Protein AF-0000000084714851 (afdb_homodimer)

pLDDT: mean 91.41, std 13.0, range [44.12, 98.94]

Structure (mmCIF, N/CA/C/O backbone):
data_AF-0000000084714851-model_v1
#
loop_
_entity.id
_entity.type
_entity.pdbx_description
1 polymer 'DUF7336 domain-containing protein'
#
loop_
_atom_site.group_PDB
_atom_site.id
_atom_site.type_symbol
_atom_site.label_atom_id
_atom_site.label_alt_id
_atom_site.label_comp_id
_atom_site.label_asym_id
_atom_site.label_entity_id
_atom_site.label_seq_id
_atom_site.pdbx_PDB_ins_code
_atom_site.Cartn_x
_atom_site.Cartn_y
_atom_site.Cartn_z
_atom_site.occupancy
_atom_site.B_iso_or_equiv
_atom_site.auth_seq_id
_atom_site.auth_comp_id
_atom_site.auth_asym_id
_atom_site.auth_atom_id
_atom_site.pdbx_PDB_model_num
ATOM 1 N N . MET A 1 1 ? 13.344 4.848 -18.688 1 81.62 1 MET A N 1
ATOM 2 C CA . MET A 1 1 ? 12.133 4.262 -18.109 1 81.62 1 MET A CA 1
ATOM 3 C C . MET A 1 1 ? 11.492 5.207 -17.109 1 81.62 1 MET A C 1
ATOM 5 O O . MET A 1 1 ? 12.195 5.875 -16.344 1 81.62 1 MET A O 1
ATOM 9 N N . THR A 1 2 ? 10.18 5.5 -17.375 1 93.25 2 THR A N 1
ATOM 10 C CA . THR A 1 2 ? 9.5 6.477 -16.531 1 93.25 2 THR A CA 1
ATOM 11 C C . THR A 1 2 ? 9.023 5.832 -15.227 1 93.25 2 THR A C 1
ATOM 13 O O . THR A 1 2 ? 8.492 4.719 -15.242 1 93.25 2 THR A O 1
ATOM 16 N N . HIS A 1 3 ? 9.492 6.441 -14.148 1 98.19 3 HIS A N 1
ATOM 17 C CA . HIS A 1 3 ? 9.109 5.98 -12.82 1 98.19 3 HIS A CA 1
ATOM 18 C C . HIS A 1 3 ? 8.125 6.934 -12.164 1 98.19 3 HIS A C 1
ATOM 20 O O . HIS A 1 3 ? 8.109 8.133 -12.469 1 98.19 3 HIS A O 1
ATOM 26 N N . VAL A 1 4 ? 7.305 6.324 -11.312 1 98.81 4 VAL A N 1
ATOM 27 C CA . VAL A 1 4 ? 6.434 7.094 -10.43 1 98.81 4 VAL A CA 1
ATOM 28 C C . VAL A 1 4 ? 6.633 6.648 -8.984 1 98.81 4 VAL A C 1
ATOM 30 O O . VAL A 1 4 ? 7.352 5.684 -8.719 1 98.81 4 VAL A O 1
ATOM 33 N N . TYR A 1 5 ? 6.105 7.422 -8.109 1 98.88 5 TYR A N 1
ATOM 34 C CA . TYR A 1 5 ? 6.191 7.168 -6.672 1 98.88 5 TYR A CA 1
ATOM 35 C C . TYR A 1 5 ? 4.801 6.992 -6.066 1 98.88 5 TYR A C 1
ATOM 37 O O . TYR A 1 5 ? 3.953 7.879 -6.184 1 98.88 5 TYR A O 1
ATOM 45 N N . VAL A 1 6 ? 4.594 5.832 -5.492 1 98.88 6 VAL A N 1
ATOM 46 C CA . VAL A 1 6 ? 3.32 5.52 -4.852 1 98.88 6 VAL A CA 1
ATOM 47 C C . VAL A 1 6 ? 3.42 5.781 -3.352 1 98.88 6 VAL A C 1
ATOM 49 O O . VAL A 1 6 ? 4.328 5.277 -2.684 1 98.88 6 VAL A O 1
ATOM 52 N N . LEU A 1 7 ? 2.562 6.633 -2.826 1 98.94 7 LEU A N 1
ATOM 53 C CA . LEU A 1 7 ? 2.467 6.922 -1.4 1 98.94 7 LEU A CA 1
ATOM 54 C C . LEU A 1 7 ? 1.316 6.152 -0.763 1 98.94 7 LEU A C 1
ATOM 56 O O . LEU A 1 7 ? 0.177 6.23 -1.228 1 98.94 7 LEU A O 1
ATOM 60 N N . GLN A 1 8 ? 1.613 5.414 0.232 1 98.81 8 GLN A N 1
ATOM 61 C CA . GLN A 1 8 ? 0.635 4.676 1.024 1 98.81 8 GLN A CA 1
ATOM 62 C C . GLN A 1 8 ? 0.775 4.996 2.51 1 98.81 8 GLN A C 1
ATOM 64 O O . GLN A 1 8 ? 1.804 5.523 2.941 1 98.81 8 GLN A O 1
ATOM 69 N N . HIS A 1 9 ? -0.269 4.738 3.338 1 98.06 9 HIS A N 1
ATOM 70 C CA . HIS A 1 9 ? -0.257 4.805 4.797 1 98.06 9 HIS A CA 1
ATOM 71 C C . HIS A 1 9 ? -0.817 3.527 5.41 1 98.06 9 HIS A C 1
ATOM 73 O O . HIS A 1 9 ? -1.905 3.08 5.039 1 98.06 9 HIS A O 1
ATOM 79 N N . VAL A 1 10 ? -0.107 2.881 6.242 1 95.75 10 VAL A N 1
ATOM 80 C CA . VAL A 1 10 ? -0.519 1.664 6.934 1 95.75 10 VAL A CA 1
ATOM 81 C C . VAL A 1 10 ? -0.853 1.984 8.391 1 95.75 10 VAL A C 1
ATOM 83 O O . VAL A 1 10 ? -0.023 2.535 9.117 1 95.75 10 VAL A O 1
ATOM 86 N N . HIS A 1 11 ? -2.113 1.71 8.672 1 92.88 11 HIS A N 1
ATOM 87 C CA . HIS A 1 11 ? -2.596 1.907 10.031 1 92.88 11 HIS A CA 1
ATOM 88 C C . HIS A 1 11 ? -3.074 0.594 10.641 1 92.88 11 HIS A C 1
ATOM 90 O O . HIS A 1 11 ? -3.895 -0.109 10.047 1 92.88 11 HIS A O 1
ATOM 96 N N . ALA A 1 12 ? -2.484 0.181 11.797 1 86.88 12 ALA A N 1
ATOM 97 C CA . ALA A 1 12 ? -2.945 -1.005 12.516 1 86.88 12 ALA A CA 1
ATOM 98 C C . ALA A 1 12 ? -4.176 -0.689 13.359 1 86.88 12 ALA A C 1
ATOM 100 O O . ALA A 1 12 ? -4.117 0.154 14.258 1 86.88 12 ALA A O 1
ATOM 101 N N . ALA A 1 13 ? -5.297 -1.358 13.031 1 79.94 13 ALA A N 1
ATOM 102 C CA . ALA A 1 13 ? -6.516 -1.185 13.812 1 79.94 13 ALA A CA 1
ATOM 103 C C . ALA A 1 13 ? -6.398 -1.872 15.172 1 79.94 13 ALA A C 1
ATOM 105 O O . ALA A 1 13 ? -5.438 -2.602 15.43 1 79.94 13 ALA A O 1
ATOM 106 N N . LEU A 1 14 ? -7.371 -1.574 16.031 1 76.81 14 LEU A N 1
ATOM 107 C CA . LEU A 1 14 ? -7.383 -2.113 17.391 1 76.81 14 LEU A CA 1
ATOM 108 C C . LEU A 1 14 ? -7.48 -3.635 17.359 1 76.81 14 LEU A C 1
ATOM 110 O O . LEU A 1 14 ? -6.922 -4.309 18.234 1 76.81 14 LEU A O 1
ATOM 114 N N . ASN A 1 15 ? -8.078 -4.168 16.391 1 77.56 15 ASN A N 1
ATOM 115 C CA . ASN A 1 15 ? -8.25 -5.613 16.281 1 77.56 15 ASN A CA 1
ATOM 116 C C . ASN A 1 15 ? -7.016 -6.285 15.688 1 77.56 15 ASN A C 1
ATOM 118 O O . ASN A 1 15 ? -7.012 -7.496 15.461 1 77.56 15 ASN A O 1
ATOM 122 N N . GLY A 1 16 ? -6.008 -5.43 15.406 1 78.56 16 GLY A N 1
ATOM 123 C CA . GLY A 1 16 ? -4.773 -5.988 14.875 1 78.56 16 GLY A CA 1
ATOM 124 C C . GLY A 1 16 ? -4.742 -6.047 13.359 1 78.56 16 GLY A C 1
ATOM 125 O O . GLY A 1 16 ? -3.697 -6.328 12.766 1 78.56 16 GLY A O 1
ATOM 126 N N . GLU A 1 17 ? -5.836 -5.797 12.758 1 82.44 17 GLU A N 1
ATOM 127 C CA . GLU A 1 17 ? -5.902 -5.801 11.305 1 82.44 17 GLU A CA 1
ATOM 128 C C . GLU A 1 17 ? -5.344 -4.504 10.719 1 82.44 17 GLU A C 1
ATOM 130 O O . GLU A 1 17 ? -5.613 -3.418 11.234 1 82.44 17 GLU A O 1
ATOM 135 N N . GLU A 1 18 ? -4.504 -4.652 9.82 1 87.75 18 GLU A N 1
ATOM 136 C CA . GLU A 1 18 ? -3.926 -3.48 9.164 1 87.75 18 GLU A CA 1
ATOM 137 C C . GLU A 1 18 ? -4.883 -2.895 8.133 1 87.75 18 GLU A C 1
ATOM 139 O O . GLU A 1 18 ? -5.57 -3.633 7.426 1 87.75 18 GLU A O 1
ATOM 144 N N . ASP A 1 19 ? -5.035 -1.66 8.203 1 91 19 ASP A N 1
ATOM 145 C CA . ASP A 1 19 ? -5.746 -0.863 7.211 1 91 19 ASP A CA 1
ATOM 146 C C . ASP A 1 19 ? -4.773 -0.077 6.332 1 91 19 ASP A C 1
ATOM 148 O O . ASP A 1 19 ? -4.047 0.787 6.828 1 91 19 ASP A O 1
ATOM 152 N N . ILE A 1 20 ? -4.684 -0.324 5.027 1 94.56 20 ILE A N 1
ATOM 153 C CA . ILE A 1 20 ? -3.771 0.333 4.098 1 94.56 20 ILE A CA 1
ATOM 154 C C . ILE A 1 20 ? -4.543 1.337 3.242 1 94.56 20 ILE A C 1
ATOM 156 O O . ILE A 1 20 ? -5.586 1.008 2.676 1 94.56 20 ILE A O 1
ATOM 160 N N . LYS A 1 21 ? -4.105 2.508 3.242 1 96.62 21 LYS A N 1
ATOM 161 C CA . LYS A 1 21 ? -4.66 3.58 2.42 1 96.62 21 LYS A CA 1
ATOM 162 C C . LYS A 1 21 ? -3.699 3.963 1.298 1 96.62 21 LYS A C 1
ATOM 164 O O . LYS A 1 21 ? -2.539 4.297 1.554 1 96.62 21 LYS A O 1
ATOM 169 N N . LEU A 1 22 ? -4.137 3.889 0.048 1 98.31 22 LEU A N 1
ATOM 170 C CA . LEU A 1 22 ? -3.389 4.434 -1.08 1 98.31 22 LEU A CA 1
ATOM 171 C C . LEU A 1 22 ? -3.656 5.926 -1.239 1 98.31 22 LEU A C 1
ATOM 173 O O . LEU A 1 22 ? -4.742 6.324 -1.67 1 98.31 22 LEU A O 1
ATOM 177 N N . ILE A 1 23 ? -2.746 6.703 -0.941 1 98.75 23 ILE A N 1
ATOM 178 C CA . ILE A 1 23 ? -2.898 8.156 -0.878 1 98.75 23 ILE A CA 1
ATOM 179 C C . ILE A 1 23 ? -2.766 8.75 -2.279 1 98.75 23 ILE A C 1
ATOM 181 O O . ILE A 1 23 ? -3.496 9.672 -2.641 1 98.75 23 ILE A O 1
ATOM 185 N N . GLY A 1 24 ? -1.771 8.398 -3.002 1 98.81 24 GLY A N 1
ATOM 186 C CA . GLY A 1 24 ? -1.592 8.961 -4.332 1 98.81 24 GLY A CA 1
ATOM 187 C C . GLY A 1 24 ? -0.396 8.391 -5.066 1 98.81 24 GLY A C 1
ATOM 188 O O . GLY A 1 24 ? 0.353 7.582 -4.512 1 98.81 24 GLY A O 1
ATOM 189 N N . VAL A 1 25 ? -0.304 8.766 -6.41 1 98.94 25 VAL A N 1
ATOM 190 C CA . VAL A 1 25 ? 0.805 8.461 -7.309 1 98.94 25 VAL A CA 1
ATOM 191 C C . VAL A 1 25 ? 1.439 9.758 -7.805 1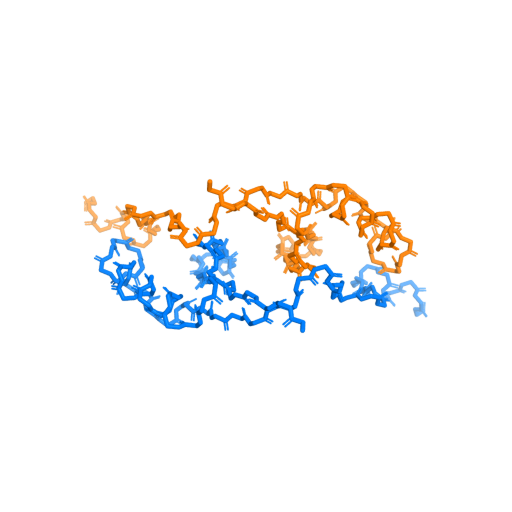 98.94 25 VAL A C 1
ATOM 193 O O . VAL A 1 25 ? 0.741 10.656 -8.273 1 98.94 25 VAL A O 1
ATOM 196 N N . TYR A 1 26 ? 2.756 9.883 -7.68 1 98.88 26 TYR A N 1
ATOM 197 C CA . TYR A 1 26 ? 3.453 11.141 -7.926 1 98.88 26 TYR A CA 1
ATOM 198 C C . TYR A 1 26 ? 4.578 10.953 -8.938 1 98.88 26 TYR A C 1
ATOM 200 O O . TYR A 1 26 ? 5.176 9.875 -9.016 1 98.88 26 TYR A O 1
ATOM 208 N N . VAL A 1 27 ? 4.926 12.008 -9.664 1 98.12 27 VAL A N 1
ATOM 209 C CA . VAL A 1 27 ? 5.941 11.984 -10.711 1 98.12 27 VAL A CA 1
ATOM 210 C C . VAL A 1 27 ? 7.332 11.945 -10.078 1 98.12 27 VAL A C 1
ATOM 212 O O . VAL A 1 27 ? 8.195 11.18 -10.516 1 98.12 27 VAL A O 1
ATOM 215 N N . THR A 1 28 ? 7.582 12.773 -9.039 1 98.44 28 THR A N 1
ATOM 216 C CA . THR A 1 28 ? 8.875 12.82 -8.359 1 98.44 28 THR A CA 1
ATOM 217 C C . THR A 1 28 ? 8.734 12.391 -6.902 1 98.44 28 THR A C 1
ATOM 219 O O . THR A 1 28 ? 7.648 12.477 -6.324 1 98.44 28 THR A O 1
ATOM 222 N N . GLU A 1 29 ? 9.82 11.836 -6.375 1 98.62 29 GLU A N 1
ATOM 223 C CA . GLU A 1 29 ? 9.836 11.516 -4.953 1 98.62 29 GLU A CA 1
ATOM 224 C C . GLU A 1 29 ? 9.555 12.75 -4.102 1 98.62 29 GLU A C 1
ATOM 226 O O . GLU A 1 29 ? 8.898 12.656 -3.061 1 98.62 29 GLU A O 1
ATOM 231 N N . ALA A 1 30 ? 10.109 13.93 -4.465 1 98.75 30 ALA A N 1
ATOM 232 C CA . ALA A 1 30 ? 9.898 15.188 -3.76 1 98.75 30 ALA A CA 1
ATOM 233 C C . ALA A 1 30 ? 8.414 15.523 -3.668 1 98.75 30 ALA A C 1
ATOM 235 O O . ALA A 1 30 ? 7.938 16 -2.633 1 98.75 30 ALA A O 1
A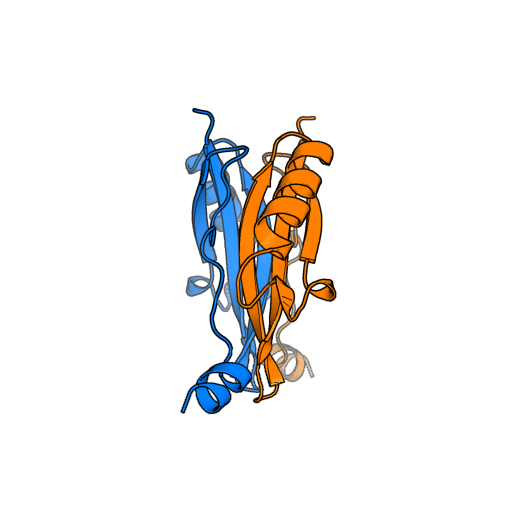TOM 236 N N . ASP A 1 31 ? 7.637 15.242 -4.77 1 98.69 31 ASP A N 1
ATOM 237 C CA . ASP A 1 31 ? 6.195 15.469 -4.754 1 98.69 31 ASP A CA 1
ATOM 238 C C . ASP A 1 31 ? 5.504 14.555 -3.744 1 98.69 31 ASP A C 1
ATOM 240 O O . ASP A 1 31 ? 4.562 14.969 -3.066 1 98.69 31 ASP A O 1
ATOM 244 N N . ALA A 1 32 ? 5.91 13.297 -3.697 1 98.88 32 ALA A N 1
ATOM 245 C CA . ALA A 1 32 ? 5.359 12.352 -2.734 1 98.88 32 ALA A CA 1
ATOM 246 C C . ALA A 1 32 ? 5.66 12.781 -1.302 1 98.88 32 ALA A C 1
ATOM 248 O O . ALA A 1 32 ? 4.793 12.711 -0.43 1 98.88 32 ALA A O 1
ATOM 249 N N . GLN A 1 33 ? 6.93 13.195 -1.063 1 98.88 33 GLN A N 1
ATOM 250 C CA . GLN A 1 33 ? 7.328 13.664 0.261 1 98.88 33 GLN A CA 1
ATOM 251 C C . GLN A 1 33 ? 6.527 14.891 0.673 1 98.88 33 GLN A C 1
ATOM 253 O O . GLN A 1 33 ? 6.176 15.047 1.844 1 98.88 33 GLN A O 1
ATOM 258 N N . ALA A 1 34 ? 6.281 15.789 -0.275 1 98.81 34 ALA A N 1
ATOM 259 C CA . ALA A 1 34 ? 5.438 16.953 -0.001 1 98.81 34 ALA A CA 1
ATOM 260 C C . ALA A 1 34 ? 4.031 16.531 0.418 1 98.81 34 ALA A C 1
ATOM 262 O O . ALA A 1 34 ? 3.43 17.141 1.303 1 98.81 34 ALA A O 1
ATOM 263 N N . ALA A 1 35 ? 3.477 15.484 -0.25 1 98.75 35 ALA A N 1
ATOM 264 C CA . ALA A 1 35 ? 2.172 14.945 0.124 1 98.75 35 ALA A CA 1
ATOM 265 C C . ALA A 1 35 ? 2.189 14.406 1.551 1 98.75 35 ALA A C 1
ATOM 267 O O . ALA A 1 35 ? 1.242 14.617 2.312 1 98.75 35 ALA A O 1
ATOM 268 N N . VAL A 1 36 ? 3.291 13.672 1.926 1 98.75 36 VAL A N 1
ATOM 269 C CA . VAL A 1 36 ? 3.445 13.203 3.299 1 98.75 36 VAL A CA 1
ATOM 270 C C . VAL A 1 36 ? 3.342 14.391 4.262 1 98.75 36 VAL A C 1
ATOM 272 O O . VAL A 1 36 ? 2.623 14.32 5.262 1 98.75 36 VAL A O 1
ATOM 275 N N . SER A 1 37 ? 4.039 15.484 3.982 1 98.56 37 SER A N 1
ATOM 276 C CA . SER A 1 37 ? 4.043 16.672 4.832 1 98.56 37 SER A CA 1
ATOM 277 C C . SER A 1 37 ? 2.645 17.266 4.957 1 98.56 37 SER A C 1
ATOM 279 O O . SER A 1 37 ? 2.232 17.672 6.047 1 98.56 37 SER A O 1
ATOM 281 N N . ARG A 1 38 ? 1.911 17.297 3.865 1 98.38 38 ARG A N 1
ATOM 282 C CA . ARG A 1 38 ? 0.55 17.828 3.871 1 98.38 38 ARG A CA 1
ATOM 283 C C . ARG A 1 38 ? -0.378 16.938 4.688 1 98.38 38 ARG A C 1
ATOM 285 O O . ARG A 1 38 ? -1.118 17.422 5.547 1 98.38 38 ARG A O 1
ATOM 292 N N . LEU A 1 39 ? -0.363 15.609 4.449 1 98.44 39 LEU A N 1
ATOM 293 C CA . LEU A 1 39 ? -1.303 14.695 5.082 1 98.44 39 LEU A CA 1
ATOM 294 C C . LEU A 1 39 ? -0.937 14.461 6.543 1 98.44 39 LEU A C 1
ATOM 296 O O . LEU A 1 39 ? -1.806 14.156 7.363 1 98.44 39 LEU A O 1
ATOM 300 N N . SER A 1 40 ? 0.35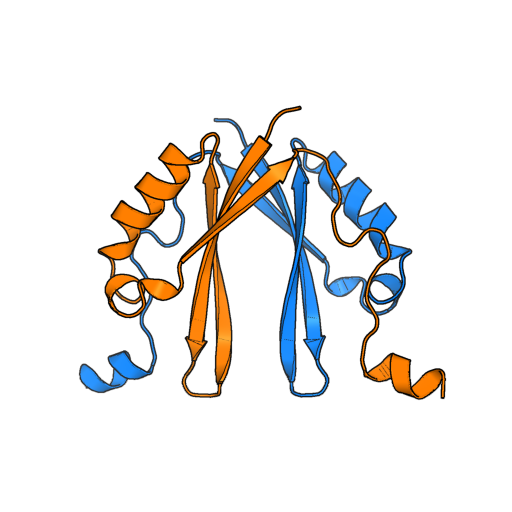8 14.594 6.93 1 97.81 40 SER A N 1
ATOM 301 C CA . SER A 1 40 ? 0.804 14.383 8.305 1 97.81 40 SER A CA 1
ATOM 302 C C . SER A 1 40 ? 0.147 15.375 9.258 1 97.81 40 SER A C 1
ATOM 304 O O . SER A 1 40 ? 0.187 15.195 10.477 1 97.81 40 SER A O 1
ATOM 306 N N . GLN A 1 41 ? -0.534 16.375 8.719 1 97.56 41 GLN A N 1
ATOM 307 C CA . GLN A 1 41 ? -1.224 17.391 9.531 1 97.56 41 GLN A CA 1
ATOM 308 C C . GLN A 1 41 ? -2.684 17 9.75 1 97.56 41 GLN A C 1
ATOM 310 O O . GLN A 1 41 ? -3.365 17.594 10.586 1 97.56 41 GLN A O 1
ATOM 315 N N . GLN A 1 42 ? -3.197 16.109 9.078 1 97.62 42 GLN A N 1
ATOM 316 C CA . GLN A 1 42 ? -4.613 15.766 9.078 1 97.62 42 GLN A CA 1
ATOM 317 C C . GLN A 1 42 ? -4.93 14.75 10.172 1 97.62 42 GLN A C 1
ATOM 319 O O . GLN A 1 42 ? -4.074 13.938 10.539 1 97.62 42 GLN A O 1
ATOM 324 N N . PRO A 1 43 ? -6.195 14.75 10.773 1 96.12 43 PRO A N 1
ATOM 325 C CA . PRO A 1 43 ? -6.602 13.75 11.766 1 96.12 43 PRO A CA 1
ATOM 326 C C . PRO A 1 43 ? -6.352 12.32 11.297 1 96.12 43 PRO A C 1
ATOM 328 O O . PRO A 1 43 ? -6.578 12 10.125 1 96.12 43 PRO A O 1
ATOM 331 N N . GLY A 1 44 ? -5.953 11.422 12.234 1 94.88 44 GLY A N 1
ATOM 332 C CA . GLY A 1 44 ? -5.59 10.062 11.883 1 94.88 44 GLY A CA 1
ATOM 333 C C . GLY A 1 44 ? -4.133 9.914 11.484 1 94.88 44 GLY A C 1
ATOM 334 O O . GLY A 1 44 ? -3.391 9.141 12.094 1 94.88 44 GLY A O 1
ATOM 335 N N . PHE A 1 45 ? -3.734 10.664 10.5 1 97.06 45 PHE A N 1
ATOM 336 C CA . PHE A 1 45 ? -2.373 10.617 9.984 1 97.06 45 PHE A CA 1
ATOM 337 C C . PHE A 1 45 ? -1.392 11.227 10.977 1 97.06 45 PHE A C 1
ATOM 339 O O . PHE A 1 45 ? -0.296 10.695 11.18 1 97.06 45 PHE A O 1
ATOM 346 N N . ARG A 1 46 ? -1.89 12.375 11.57 1 96.44 46 ARG A N 1
ATOM 347 C CA . ARG A 1 46 ? -1.01 13.062 12.508 1 96.44 46 ARG A CA 1
ATOM 348 C C . ARG A 1 46 ? -0.726 12.195 13.734 1 96.44 46 ARG A C 1
ATOM 350 O O . ARG A 1 46 ? 0.331 12.32 14.359 1 96.44 46 ARG A O 1
ATOM 357 N N . GLU A 1 47 ? -1.643 11.234 14.133 1 93.88 47 GLU A N 1
ATOM 358 C CA . GLU A 1 47 ? -1.474 10.344 15.273 1 93.88 47 GLU A CA 1
ATOM 359 C C . GLU A 1 47 ? -0.601 9.141 14.914 1 93.88 47 GLU A C 1
ATOM 361 O O . GLU A 1 47 ? -0.078 8.461 15.789 1 93.88 47 GLU A O 1
ATOM 366 N N . HIS A 1 48 ? -0.454 8.898 13.625 1 94.81 48 HIS A N 1
ATOM 367 C CA . HIS A 1 48 ? 0.3 7.742 13.164 1 94.81 48 HIS A CA 1
ATOM 368 C C . HIS A 1 48 ? 1.258 8.117 12.039 1 94.81 48 HIS A C 1
ATOM 370 O O . HIS A 1 48 ? 1.201 7.547 10.953 1 94.81 48 HIS A O 1
ATOM 376 N N . PRO A 1 49 ? 2.248 9.094 12.242 1 96.06 49 PRO A N 1
ATOM 377 C CA . PRO A 1 49 ? 3.148 9.586 11.195 1 96.06 49 PRO A CA 1
ATOM 378 C C . PRO A 1 49 ? 4.09 8.5 10.672 1 96.06 49 PRO A C 1
ATOM 380 O O . PRO A 1 49 ? 4.609 8.617 9.562 1 96.06 49 PRO A O 1
ATOM 383 N N . GLU A 1 50 ? 4.328 7.445 11.445 1 96 50 GLU A N 1
ATOM 384 C CA . GLU A 1 50 ? 5.25 6.375 11.062 1 96 50 GLU A CA 1
ATOM 385 C C . GLU A 1 50 ? 4.621 5.453 10.023 1 96 50 GLU A C 1
ATOM 387 O O . GLU A 1 50 ? 5.301 4.605 9.445 1 96 50 GLU A O 1
ATOM 392 N N . GLY A 1 51 ? 3.338 5.668 9.719 1 97.25 51 GLY A N 1
ATOM 393 C CA . GLY A 1 51 ? 2.596 4.781 8.836 1 97.25 51 GLY A CA 1
ATOM 394 C C . GLY A 1 51 ? 2.814 5.082 7.367 1 97.25 51 GLY A C 1
ATOM 395 O O . GLY A 1 51 ? 2.418 4.297 6.504 1 97.25 51 GLY A O 1
ATOM 396 N N . PHE A 1 52 ? 3.457 6.16 7.035 1 98.62 52 PHE A N 1
ATOM 397 C CA . PHE A 1 52 ? 3.635 6.57 5.645 1 98.62 52 PHE A CA 1
ATOM 398 C C . PHE A 1 52 ? 4.762 5.781 4.988 1 98.62 52 PHE A C 1
ATOM 400 O O . PHE A 1 52 ? 5.824 5.59 5.586 1 98.62 52 PHE A O 1
ATOM 407 N N . HIS A 1 53 ? 4.52 5.379 3.773 1 98.56 53 HIS A N 1
ATOM 408 C CA . HIS A 1 53 ? 5.504 4.668 2.965 1 98.56 53 HIS A CA 1
ATOM 409 C C . HIS A 1 53 ? 5.461 5.133 1.513 1 98.56 53 HIS A C 1
ATOM 411 O O . HIS A 1 53 ? 4.387 5.215 0.915 1 98.56 53 HIS A O 1
ATOM 417 N N . ILE A 1 54 ? 6.672 5.426 0.935 1 98.88 54 ILE A N 1
ATOM 418 C CA . ILE A 1 54 ? 6.824 5.766 -0.475 1 98.88 54 ILE A CA 1
ATOM 419 C C . ILE A 1 54 ? 7.59 4.66 -1.195 1 98.88 54 ILE A C 1
ATOM 421 O O . ILE A 1 54 ? 8.664 4.254 -0.755 1 98.88 54 ILE A O 1
ATOM 425 N N . SER A 1 55 ? 7 4.23 -2.236 1 98.69 55 SER A N 1
ATOM 426 C CA . SER A 1 55 ? 7.641 3.203 -3.053 1 98.69 55 SER A CA 1
ATOM 427 C C . SER A 1 55 ? 7.766 3.648 -4.504 1 98.69 55 SER A C 1
ATOM 429 O O . SER A 1 55 ? 6.844 4.254 -5.055 1 98.69 55 SER A O 1
ATOM 431 N N . ARG A 1 56 ? 8.883 3.322 -5.105 1 98.69 56 ARG A N 1
ATOM 432 C CA . ARG A 1 56 ? 9.148 3.631 -6.508 1 98.69 56 ARG A CA 1
ATOM 433 C C . ARG A 1 56 ? 8.703 2.49 -7.414 1 98.69 56 ARG A C 1
ATOM 435 O O . ARG A 1 56 ? 9.023 1.327 -7.168 1 98.69 56 ARG A O 1
ATOM 442 N N . TYR A 1 57 ? 7.965 2.828 -8.453 1 98.69 57 TYR A N 1
ATOM 443 C CA . TYR A 1 57 ? 7.496 1.863 -9.445 1 98.69 57 TYR A CA 1
ATOM 444 C C . TYR A 1 57 ? 7.844 2.318 -10.859 1 98.69 57 TYR A C 1
ATOM 446 O O . TYR A 1 57 ? 7.625 3.479 -11.211 1 98.69 57 TYR A O 1
ATOM 454 N N . GLU A 1 58 ? 8.391 1.453 -11.656 1 98.62 58 GLU A N 1
ATOM 455 C CA . GLU A 1 58 ? 8.484 1.671 -13.102 1 98.62 58 GLU A CA 1
ATOM 456 C C . GLU A 1 58 ? 7.125 1.498 -13.773 1 98.62 58 GLU A C 1
ATOM 458 O O . GLU A 1 58 ? 6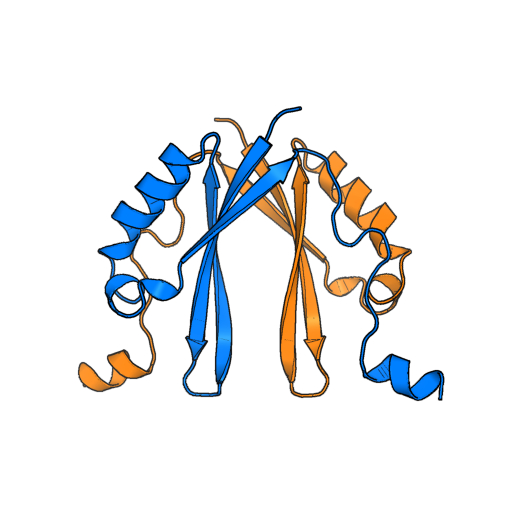.414 0.528 -13.5 1 98.62 58 GLU A O 1
ATOM 463 N N . LEU A 1 59 ? 6.77 2.461 -14.648 1 98.44 59 LEU A N 1
ATOM 464 C CA . LEU A 1 59 ? 5.496 2.377 -15.359 1 98.44 59 LEU A CA 1
ATOM 465 C C . LEU A 1 59 ? 5.457 1.147 -16.266 1 98.44 59 LEU A C 1
ATOM 467 O O . LEU A 1 59 ? 6.449 0.825 -16.922 1 98.44 59 LEU A O 1
ATOM 471 N N . ASN A 1 60 ? 4.324 0.471 -16.312 1 98.44 60 ASN A N 1
ATOM 472 C CA . ASN A 1 60 ? 4.023 -0.669 -17.172 1 98.44 60 ASN A CA 1
ATOM 473 C C . ASN A 1 60 ? 4.887 -1.878 -16.812 1 98.44 60 ASN A C 1
ATOM 475 O O . ASN A 1 60 ? 5.168 -2.713 -17.688 1 98.44 60 ASN A O 1
ATOM 479 N N . LYS A 1 61 ? 5.426 -1.938 -15.562 1 98.56 61 LYS A N 1
ATOM 480 C CA . LYS A 1 61 ? 6.16 -3.104 -15.078 1 98.56 61 LYS A CA 1
ATOM 481 C C . LYS A 1 61 ? 5.332 -3.902 -14.078 1 98.56 61 LYS A C 1
ATOM 483 O O . LYS A 1 61 ? 4.789 -3.34 -13.125 1 98.56 61 LYS A O 1
ATOM 488 N N . ASP A 1 62 ? 5.23 -5.172 -14.32 1 98.44 62 ASP A N 1
ATOM 489 C CA . ASP A 1 62 ? 4.547 -6.074 -13.398 1 98.44 62 ASP A CA 1
ATOM 490 C C . ASP A 1 62 ? 5.434 -6.41 -12.195 1 98.44 62 ASP A C 1
ATOM 492 O O . ASP A 1 62 ? 6.625 -6.672 -12.359 1 98.44 62 ASP A O 1
ATOM 496 N N . HIS A 1 63 ? 4.93 -6.41 -11.07 1 98.38 63 HIS A N 1
ATOM 497 C CA . HIS A 1 63 ? 5.508 -7.035 -9.883 1 98.38 63 HIS A CA 1
ATOM 498 C C . HIS A 1 63 ? 4.723 -8.281 -9.477 1 98.38 63 HIS A C 1
ATOM 500 O O . HIS A 1 63 ? 3.621 -8.516 -9.984 1 98.38 63 HIS A O 1
ATOM 506 N N . TRP A 1 64 ? 5.375 -9.32 -8.695 1 97.31 64 TRP A N 1
ATOM 507 C CA . TRP A 1 64 ? 4.773 -10.586 -8.289 1 97.31 64 TRP A CA 1
ATOM 508 C C . TRP A 1 64 ? 4.602 -11.516 -9.492 1 97.31 64 TRP A C 1
ATOM 510 O O . TRP A 1 64 ? 3.602 -12.227 -9.594 1 97.31 64 TRP A O 1
ATOM 520 N N . THR A 1 65 ? 5.484 -11.414 -10.453 1 97.81 65 THR A N 1
ATOM 521 C CA . THR A 1 65 ? 5.328 -12.078 -11.742 1 97.81 65 THR A CA 1
ATOM 522 C C . THR A 1 65 ? 5.344 -13.594 -11.57 1 97.81 65 THR A C 1
ATOM 524 O O . THR A 1 65 ? 4.828 -14.328 -12.414 1 97.81 65 THR A O 1
ATOM 527 N N . GLU A 1 66 ? 5.848 -14.109 -10.43 1 96.38 66 GLU A N 1
ATOM 528 C CA . GLU A 1 66 ? 5.887 -15.555 -10.211 1 96.38 66 GLU A CA 1
ATOM 529 C C . GLU A 1 66 ? 4.699 -16.016 -9.367 1 96.38 66 GLU A C 1
ATOM 531 O O . GLU A 1 66 ? 4.586 -17.203 -9.047 1 96.38 66 GLU A O 1
ATOM 536 N N . GLY A 1 67 ? 3.83 -15.055 -8.945 1 96.75 67 GLY A N 1
ATOM 537 C CA . GLY A 1 67 ? 2.676 -15.398 -8.133 1 96.75 67 GLY A CA 1
ATOM 538 C C . GLY A 1 67 ? 2.986 -15.453 -6.652 1 96.75 67 GLY A C 1
ATOM 539 O O . GLY A 1 67 ? 3.877 -14.75 -6.172 1 96.75 67 GLY A O 1
ATOM 540 N N . PHE A 1 68 ? 2.141 -16.031 -5.848 1 94.81 68 PHE A N 1
ATOM 541 C CA . PHE A 1 68 ? 2.295 -16.219 -4.41 1 94.81 68 PHE A CA 1
ATOM 542 C C . PHE A 1 68 ? 1.658 -17.531 -3.963 1 94.81 68 PHE A C 1
ATOM 544 O O . PHE A 1 68 ? 0.837 -18.109 -4.68 1 94.81 68 PHE A O 1
ATOM 551 N N . ILE A 1 69 ? 2.105 -18.109 -2.814 1 89.25 69 ILE A N 1
ATOM 552 C CA . ILE A 1 69 ? 1.583 -19.344 -2.242 1 89.25 69 ILE A CA 1
ATOM 553 C C . ILE A 1 69 ? 0.763 -19.031 -0.994 1 89.25 69 ILE A C 1
ATOM 555 O O . ILE A 1 69 ? 1.232 -18.328 -0.097 1 89.25 69 ILE A O 1
ATOM 559 N N . GLY A 1 70 ? -0.52 -19.438 -1.062 1 76.75 70 GLY A N 1
ATOM 560 C CA . GLY A 1 70 ? -1.367 -19.297 0.11 1 76.75 70 GLY A CA 1
ATOM 561 C C . GLY A 1 70 ? -1.272 -20.469 1.062 1 76.75 70 GLY A C 1
ATOM 562 O O . GLY A 1 70 ? -0.876 -21.578 0.664 1 76.75 70 GLY A O 1
ATOM 563 N N . TRP A 1 71 ? -1.383 -20.234 2.322 1 68.56 71 TRP A N 1
ATOM 564 C CA . TRP A 1 71 ? -1.328 -21.297 3.332 1 68.56 71 TRP A CA 1
ATOM 565 C C . TRP A 1 71 ? -2.244 -22.453 2.961 1 68.56 71 TRP A C 1
ATOM 567 O O . TRP A 1 71 ? -1.911 -23.609 3.197 1 68.56 71 TRP A O 1
ATOM 577 N N . ASP A 1 72 ? -3.303 -22.125 2.457 1 61.19 72 ASP A N 1
ATOM 578 C CA . ASP A 1 72 ? -4.234 -23.203 2.129 1 61.19 72 ASP A CA 1
ATOM 579 C C . ASP A 1 72 ? -3.631 -24.156 1.103 1 61.19 72 ASP A C 1
ATOM 581 O O . ASP A 1 72 ? -3.936 -25.359 1.104 1 61.19 72 ASP A O 1
ATOM 585 N N . GLU A 1 73 ? -2.812 -23.625 0.349 1 60.78 73 GLU A N 1
ATOM 586 C CA . GLU A 1 73 ? -2.225 -24.453 -0.699 1 60.78 73 GLU A CA 1
ATOM 587 C C . GLU A 1 73 ? -0.955 -25.141 -0.208 1 60.78 73 GLU A C 1
ATOM 589 O O . GLU A 1 73 ? -0.596 -26.219 -0.7 1 60.78 73 GLU A O 1
ATOM 594 N N . ALA A 1 74 ? -0.22 -24.484 0.617 1 61.47 74 ALA A N 1
ATOM 595 C CA . ALA A 1 74 ? 0.976 -25.094 1.191 1 61.47 74 ALA A CA 1
ATOM 596 C C . ALA A 1 74 ? 0.657 -26.453 1.796 1 61.47 74 ALA A C 1
ATOM 598 O O . ALA A 1 74 ? 1.497 -27.359 1.78 1 61.47 74 ALA A O 1
ATOM 599 N N . LEU A 1 75 ? -0.461 -26.531 2.432 1 59.5 75 LEU A N 1
ATOM 600 C CA . LEU A 1 75 ? -0.793 -27.797 3.068 1 59.5 75 LEU A CA 1
ATOM 601 C C . LEU A 1 75 ? -1.073 -28.875 2.023 1 59.5 75 LEU A C 1
ATOM 603 O O . LEU A 1 75 ? -0.982 -30.062 2.316 1 59.5 75 LEU A O 1
ATOM 607 N N . ASP A 1 76 ? -1.538 -28.406 0.947 1 55.56 76 ASP A N 1
ATOM 608 C CA . ASP A 1 76 ? -1.851 -29.469 0 1 55.56 76 ASP A CA 1
ATOM 609 C C . ASP A 1 76 ? -0.577 -30.141 -0.519 1 55.56 76 ASP A C 1
ATOM 611 O O . ASP A 1 76 ? -0.605 -31.281 -0.96 1 55.56 76 ASP A O 1
ATOM 615 N N . GLU A 1 77 ? 0.448 -29.359 -0.698 1 50.28 77 GLU A N 1
ATOM 616 C CA . GLU A 1 77 ? 1.661 -30 -1.191 1 50.28 77 GLU A CA 1
ATOM 617 C C . GLU A 1 77 ? 2.303 -30.875 -0.113 1 50.28 77 GLU A C 1
ATOM 619 O O . GLU A 1 77 ? 3.344 -31.484 -0.344 1 50.28 77 GLU A O 1
ATOM 624 N N . SER A 1 78 ? 1.937 -30.719 1.149 1 45.69 78 SER A N 1
ATOM 625 C CA . SER A 1 78 ? 2.488 -31.719 2.057 1 45.69 78 SER A CA 1
ATOM 626 C C . SER A 1 78 ? 1.729 -33.031 1.951 1 45.69 78 SER A C 1
ATOM 628 O O . SER A 1 78 ? 0.532 -33.062 1.656 1 45.69 78 SER A O 1
ATOM 630 N N . MET B 1 1 ? -4.801 16.422 -17.688 1 81.44 1 MET B N 1
ATOM 631 C CA . MET B 1 1 ? -4.258 15.797 -16.484 1 81.44 1 MET B CA 1
ATOM 632 C C . MET B 1 1 ? -3.898 14.344 -16.75 1 81.44 1 MET B C 1
ATOM 634 O O . MET B 1 1 ? -4.598 13.648 -17.484 1 81.44 1 MET B O 1
ATOM 638 N N . THR B 1 2 ? -2.615 13.992 -16.453 1 93.31 2 THR B N 1
ATOM 639 C CA . THR B 1 2 ? -2.129 12.648 -16.734 1 93.31 2 THR B CA 1
ATOM 640 C C . THR B 1 2 ? -2.564 11.664 -15.656 1 93.31 2 THR B C 1
ATOM 642 O O . THR B 1 2 ? -2.49 11.969 -14.469 1 93.31 2 THR B O 1
ATOM 645 N N . HIS B 1 3 ? -3.229 10.656 -16.125 1 98.19 3 HIS B N 1
ATOM 646 C CA . HIS B 1 3 ? -3.701 9.602 -15.242 1 98.19 3 HIS B CA 1
ATOM 647 C C . HIS B 1 3 ? -2.891 8.32 -15.43 1 98.19 3 HIS B C 1
ATOM 649 O O . HIS B 1 3 ? -2.352 8.078 -16.516 1 98.19 3 HIS B O 1
ATOM 655 N N . VAL B 1 4 ? -2.854 7.594 -14.344 1 98.81 4 VAL B N 1
ATOM 656 C CA . VAL B 1 4 ? -2.303 6.242 -14.367 1 98.81 4 VAL B CA 1
ATOM 657 C C . VAL B 1 4 ? -3.295 5.266 -13.742 1 98.81 4 VAL B C 1
ATOM 659 O O . VAL B 1 4 ? -4.324 5.68 -13.203 1 98.81 4 VAL B O 1
ATOM 662 N N . TYR B 1 5 ? -3.002 4.008 -13.953 1 98.88 5 TYR B N 1
ATOM 663 C CA . TYR B 1 5 ? -3.83 2.924 -13.438 1 98.88 5 TYR B CA 1
ATOM 664 C C . TYR B 1 5 ? -3.039 2.035 -12.484 1 98.88 5 TYR B C 1
ATOM 666 O O . TYR B 1 5 ? -2.002 1.483 -12.859 1 98.88 5 TYR B O 1
ATOM 674 N N . VAL B 1 6 ? -3.531 1.979 -11.242 1 98.88 6 VAL B N 1
ATOM 675 C CA . VAL B 1 6 ? -2.896 1.152 -10.219 1 98.88 6 VAL B CA 1
ATOM 676 C C . VAL B 1 6 ? -3.604 -0.2 -10.141 1 98.88 6 VAL B C 1
ATOM 678 O O . VAL B 1 6 ? -4.824 -0.261 -9.984 1 98.88 6 VAL B O 1
ATOM 681 N N . LEU B 1 7 ? -2.854 -1.271 -10.359 1 98.94 7 LEU B N 1
ATOM 682 C CA . LEU B 1 7 ? -3.355 -2.635 -10.227 1 98.94 7 LEU B CA 1
ATOM 683 C C . LEU B 1 7 ? -2.967 -3.223 -8.875 1 98.94 7 LEU B C 1
ATOM 685 O O . LEU B 1 7 ? -1.788 -3.229 -8.508 1 98.94 7 LEU B O 1
ATOM 689 N N . GLN B 1 8 ? -3.932 -3.682 -8.148 1 98.81 8 GLN B N 1
ATOM 690 C CA . GLN B 1 8 ? -3.746 -4.363 -6.867 1 98.81 8 GLN B CA 1
ATOM 691 C C . GLN B 1 8 ? -4.453 -5.715 -6.859 1 98.81 8 GLN B C 1
ATOM 693 O O . GLN B 1 8 ? -5.32 -5.973 -7.695 1 98.81 8 GLN B O 1
ATOM 698 N N . HIS B 1 9 ? -4.078 -6.621 -5.93 1 98.12 9 HIS B N 1
ATOM 699 C CA . HIS B 1 9 ? -4.754 -7.887 -5.648 1 98.12 9 HIS B CA 1
ATOM 700 C C . HIS B 1 9 ? -5 -8.055 -4.152 1 98.12 9 HIS B C 1
ATOM 702 O O . HIS B 1 9 ? -4.078 -7.914 -3.348 1 98.12 9 HIS B O 1
ATOM 708 N N . VAL B 1 10 ? -6.191 -8.281 -3.779 1 95.81 10 VAL B N 1
ATOM 709 C CA . VAL B 1 10 ? -6.578 -8.484 -2.387 1 95.81 10 VAL B CA 1
ATOM 710 C C . VAL B 1 10 ? -6.887 -9.961 -2.152 1 95.81 10 VAL B C 1
ATOM 712 O O . VAL B 1 10 ? -7.738 -10.539 -2.836 1 95.81 10 VAL B O 1
ATOM 715 N N . HIS B 1 11 ? -6.055 -10.5 -1.238 1 92.94 11 HIS B N 1
ATOM 716 C CA . HIS B 1 11 ? -6.238 -11.898 -0.858 1 92.94 11 HIS B CA 1
ATOM 717 C C . HIS B 1 11 ? -6.57 -12.031 0.625 1 92.94 11 HIS B C 1
ATOM 719 O O . HIS B 1 11 ? -5.852 -11.492 1.474 1 92.94 11 HIS B O 1
ATOM 725 N N . ALA B 1 12 ? -7.754 -12.656 0.974 1 87 12 ALA B N 1
ATOM 726 C CA . ALA B 1 12 ? -8.109 -12.922 2.365 1 87 12 ALA B CA 1
ATOM 727 C C . ALA B 1 12 ? -7.434 -14.195 2.867 1 87 12 ALA B C 1
ATOM 729 O O . ALA B 1 12 ? -7.652 -15.281 2.32 1 87 12 ALA B O 1
ATOM 730 N N . ALA B 1 13 ? -6.562 -14.039 3.871 1 79.94 13 ALA B N 1
ATOM 731 C CA . ALA B 1 13 ? -5.914 -15.203 4.477 1 79.94 13 ALA B CA 1
ATOM 732 C C . ALA B 1 13 ? -6.906 -16.016 5.309 1 79.94 13 ALA B C 1
ATOM 734 O O . ALA B 1 13 ? -8.047 -15.578 5.52 1 79.94 13 ALA B O 1
ATOM 735 N N . LEU B 1 14 ? -6.457 -17.172 5.73 1 77.25 14 LEU B N 1
ATOM 736 C CA . LEU B 1 14 ? -7.289 -18.094 6.496 1 77.25 14 LEU B CA 1
ATOM 737 C C . LEU B 1 14 ? -7.688 -17.469 7.832 1 77.25 14 LEU B C 1
ATOM 739 O O . LEU B 1 14 ? -8.781 -17.734 8.336 1 77.25 14 LEU B O 1
ATOM 743 N N . ASN B 1 15 ? -6.887 -16.656 8.328 1 78 15 ASN B N 1
ATOM 744 C CA . ASN B 1 15 ? -7.164 -16.031 9.617 1 78 15 ASN B CA 1
ATOM 745 C C . ASN B 1 15 ? -8.078 -14.828 9.469 1 78 15 ASN B C 1
ATOM 747 O O . ASN B 1 15 ? -8.359 -14.133 10.453 1 78 15 ASN B O 1
ATOM 751 N N . GLY B 1 16 ? -8.492 -14.562 8.242 1 78.75 16 GLY B N 1
ATOM 752 C CA . GLY B 1 16 ? -9.406 -13.453 8.016 1 78.75 16 GLY B CA 1
ATOM 753 C C . GLY B 1 16 ? -8.695 -12.148 7.699 1 78.75 16 GLY B C 1
ATOM 754 O O . GLY B 1 16 ? -9.336 -11.172 7.305 1 78.75 16 GLY B O 1
ATOM 755 N N . GLU B 1 17 ? -7.43 -12.164 7.855 1 82.5 17 GLU B N 1
ATOM 756 C CA . GLU B 1 17 ? -6.66 -10.969 7.555 1 82.5 17 GLU B CA 1
ATOM 757 C C . GLU B 1 17 ? -6.422 -10.828 6.055 1 82.5 17 GLU B C 1
ATOM 759 O O . GLU B 1 17 ? -6.117 -11.805 5.371 1 82.5 17 GLU B O 1
ATOM 764 N N . GLU B 1 18 ? -6.695 -9.664 5.598 1 87.75 18 GLU B N 1
ATOM 765 C CA . GLU B 1 18 ? -6.492 -9.414 4.176 1 87.75 18 GLU B CA 1
ATOM 766 C C . GLU B 1 18 ? -5.035 -9.062 3.879 1 87.75 18 GLU B C 1
ATOM 768 O O . GLU B 1 18 ? -4.383 -8.367 4.664 1 87.75 18 GLU B O 1
ATOM 773 N N . ASP B 1 19 ? -4.539 -9.703 2.895 1 90.88 19 ASP B N 1
ATOM 774 C CA . ASP B 1 19 ? -3.234 -9.391 2.316 1 90.88 19 ASP B CA 1
ATOM 775 C C . ASP B 1 19 ? -3.383 -8.656 0.987 1 90.88 19 ASP B C 1
ATOM 777 O O . ASP B 1 19 ? -3.979 -9.18 0.044 1 90.88 19 ASP B O 1
ATOM 781 N N . ILE B 1 20 ? -2.895 -7.398 0.85 1 94.5 20 ILE B N 1
ATOM 782 C CA . ILE B 1 20 ? -2.994 -6.59 -0.359 1 94.5 20 ILE B CA 1
ATOM 783 C C . ILE B 1 20 ? -1.634 -6.527 -1.052 1 94.5 20 ILE B C 1
ATOM 785 O O . ILE B 1 20 ? -0.617 -6.246 -0.414 1 94.5 20 ILE B O 1
ATOM 789 N N . LYS B 1 21 ? -1.619 -6.879 -2.27 1 96.62 21 LYS B N 1
ATOM 790 C CA . LYS B 1 21 ? -0.433 -6.797 -3.115 1 96.62 21 LYS B CA 1
ATOM 791 C C . LYS B 1 21 ? -0.574 -5.688 -4.156 1 96.62 21 LYS B C 1
ATOM 793 O O . LYS B 1 21 ? -1.542 -5.664 -4.918 1 96.62 21 LYS B O 1
ATOM 798 N N . LEU B 1 22 ? 0.361 -4.727 -4.172 1 98.31 22 LEU B N 1
ATOM 799 C CA . LEU B 1 22 ? 0.456 -3.756 -5.254 1 98.31 22 LEU B CA 1
ATOM 800 C C . LEU B 1 22 ? 1.243 -4.328 -6.43 1 98.31 22 LEU B C 1
ATOM 802 O O . LEU B 1 22 ? 2.465 -4.473 -6.352 1 98.31 22 LEU B O 1
ATOM 806 N N . ILE B 1 23 ? 0.602 -4.629 -7.457 1 98.75 23 ILE B N 1
ATOM 807 C CA . ILE B 1 23 ? 1.174 -5.332 -8.602 1 98.75 23 ILE B CA 1
ATOM 808 C C . ILE B 1 23 ? 1.921 -4.34 -9.492 1 98.75 23 ILE B C 1
ATOM 810 O O . ILE B 1 23 ? 2.992 -4.656 -10.016 1 98.75 23 ILE B O 1
ATOM 814 N N . GLY B 1 24 ? 1.342 -3.234 -9.836 1 98.81 24 GLY B N 1
ATOM 815 C CA . GLY B 1 24 ? 2.008 -2.283 -10.711 1 98.81 24 GLY B CA 1
ATOM 816 C C . GLY B 1 24 ? 1.186 -1.034 -10.969 1 98.81 24 GLY B C 1
ATOM 817 O O . GLY B 1 24 ? 0.05 -0.924 -10.5 1 98.81 24 GLY B O 1
ATOM 818 N N . VAL B 1 25 ? 1.864 -0.077 -11.641 1 98.94 25 VAL B N 1
ATOM 819 C CA . VAL B 1 25 ? 1.278 1.169 -12.125 1 98.94 25 VAL B CA 1
ATOM 820 C C . VAL B 1 25 ? 1.418 1.251 -13.648 1 98.94 25 VAL B C 1
ATOM 822 O O . VAL B 1 25 ? 2.508 1.048 -14.188 1 98.94 25 VAL B O 1
ATOM 825 N N . TYR B 1 26 ? 0.348 1.565 -14.344 1 98.88 26 TYR B N 1
ATOM 826 C CA . TYR B 1 26 ? 0.296 1.476 -15.797 1 98.88 26 TYR B CA 1
ATOM 827 C C . TYR B 1 26 ? -0.21 2.777 -16.406 1 98.88 26 TYR B C 1
ATOM 829 O O . TYR B 1 26 ? -1.019 3.482 -15.797 1 98.88 26 TYR B O 1
ATOM 837 N N . VAL B 1 27 ? 0.18 2.998 -17.672 1 98.19 27 VAL B N 1
ATOM 838 C CA . VAL B 1 27 ? -0.173 4.23 -18.359 1 98.19 27 VAL B CA 1
ATOM 839 C C . VAL B 1 27 ? -1.623 4.156 -18.844 1 98.19 27 VAL B C 1
ATOM 841 O O . VAL B 1 27 ? -2.377 5.121 -18.703 1 98.19 27 VAL B O 1
ATOM 844 N N . THR B 1 28 ? -2.014 3.053 -19.391 1 98.38 28 THR B N 1
ATOM 845 C CA . THR B 1 28 ? -3.377 2.881 -19.875 1 98.38 28 THR B CA 1
ATOM 846 C C . THR B 1 28 ? -4.094 1.777 -19.109 1 98.38 28 THR B C 1
ATOM 848 O O . THR B 1 28 ? -3.449 0.901 -18.531 1 98.38 28 THR B O 1
ATOM 851 N N . GLU B 1 29 ? -5.441 1.907 -19.047 1 98.62 29 GLU B N 1
ATOM 852 C CA . GLU B 1 29 ? -6.234 0.839 -18.438 1 98.62 29 GLU B CA 1
ATOM 853 C C . GLU B 1 29 ? -6.004 -0.49 -19.156 1 98.62 29 GLU B C 1
ATOM 855 O O . GLU B 1 29 ? -5.996 -1.548 -18.516 1 98.62 29 GLU B O 1
ATOM 860 N N . ALA B 1 30 ? -5.867 -0.497 -20.5 1 98.75 30 ALA B N 1
ATOM 861 C CA . ALA B 1 30 ? -5.613 -1.69 -21.312 1 98.75 30 ALA B CA 1
ATOM 862 C C . ALA B 1 30 ? -4.332 -2.389 -20.859 1 98.75 30 ALA B C 1
ATOM 864 O O . ALA B 1 30 ? -4.277 -3.619 -20.797 1 98.75 30 ALA B O 1
ATOM 865 N N . ASP B 1 31 ? -3.299 -1.592 -20.516 1 98.69 31 ASP B N 1
ATOM 866 C CA . ASP B 1 31 ? -2.049 -2.158 -20.016 1 98.69 31 ASP B CA 1
ATOM 867 C C . ASP B 1 31 ? -2.26 -2.859 -18.688 1 98.69 31 ASP B C 1
ATOM 869 O O . ASP B 1 31 ? -1.672 -3.912 -18.422 1 98.69 31 ASP B O 1
ATOM 873 N N . ALA B 1 32 ? -3.025 -2.234 -17.797 1 98.88 32 ALA B N 1
ATOM 874 C CA . ALA B 1 32 ? -3.34 -2.832 -16.5 1 98.88 32 ALA B CA 1
ATOM 875 C C . ALA B 1 32 ? -4.125 -4.129 -16.672 1 98.88 32 ALA B C 1
ATOM 877 O O . ALA B 1 32 ? -3.846 -5.125 -16 1 98.88 32 ALA B O 1
ATOM 878 N N . GLN B 1 33 ? -5.125 -4.117 -17.578 1 98.81 33 GLN B N 1
ATOM 879 C CA . GLN B 1 33 ? -5.922 -5.309 -17.859 1 98.81 33 GLN B CA 1
ATOM 880 C C . GLN B 1 33 ? -5.059 -6.43 -18.422 1 98.81 33 GLN B C 1
ATOM 882 O O . GLN B 1 33 ? -5.273 -7.605 -18.109 1 98.81 33 GLN B O 1
ATOM 887 N N . ALA B 1 34 ? -4.117 -6.051 -19.281 1 98.81 34 ALA B N 1
ATOM 888 C CA . ALA B 1 34 ? -3.176 -7.043 -19.797 1 98.81 34 ALA B CA 1
ATOM 889 C C . ALA B 1 34 ? -2.365 -7.672 -18.672 1 98.81 34 ALA B C 1
ATOM 891 O O . ALA B 1 34 ? -2.09 -8.875 -18.688 1 98.81 34 ALA B O 1
ATOM 892 N N . ALA B 1 35 ? -1.94 -6.875 -17.688 1 98.75 35 ALA B N 1
ATOM 893 C CA . ALA B 1 35 ? -1.228 -7.391 -16.531 1 98.75 35 ALA B CA 1
ATOM 894 C C . ALA B 1 35 ? -2.094 -8.375 -15.742 1 98.75 35 ALA B C 1
ATOM 896 O O . ALA B 1 35 ? -1.61 -9.414 -15.297 1 98.75 35 ALA B O 1
ATOM 897 N N . VAL B 1 36 ? -3.422 -8.023 -15.539 1 98.75 36 VAL B N 1
ATOM 898 C CA . VAL B 1 36 ? -4.352 -8.945 -14.891 1 98.75 36 VAL B CA 1
ATOM 899 C C . VAL B 1 36 ? -4.34 -10.281 -15.625 1 98.75 36 VAL B C 1
ATOM 901 O O . VAL B 1 36 ? -4.246 -11.344 -14.992 1 98.75 36 VAL B O 1
ATOM 904 N N . SER B 1 37 ? -4.402 -10.25 -16.984 1 98.56 37 SER B N 1
ATOM 905 C CA . SER B 1 37 ? -4.422 -11.461 -17.797 1 98.56 37 SER B CA 1
ATOM 906 C C . SER B 1 37 ? -3.146 -12.273 -17.609 1 98.56 37 SER B C 1
ATOM 908 O O . SER B 1 37 ? -3.195 -13.5 -17.484 1 98.56 37 SER B O 1
ATOM 910 N N . ARG B 1 38 ? -2.021 -11.617 -17.531 1 98.44 38 ARG B N 1
ATOM 911 C CA . ARG B 1 38 ? -0.738 -12.281 -17.328 1 98.44 38 ARG B CA 1
ATOM 912 C C . ARG B 1 38 ? -0.657 -12.906 -15.938 1 98.44 38 ARG B C 1
ATOM 914 O O . ARG B 1 38 ? -0.3 -14.078 -15.789 1 98.44 38 ARG B O 1
ATOM 921 N N . LEU B 1 39 ? -0.997 -12.156 -14.875 1 98.44 39 LEU B N 1
ATOM 922 C CA . LEU B 1 39 ? -0.825 -12.617 -13.5 1 98.44 39 LEU B CA 1
ATOM 923 C C . LEU B 1 39 ? -1.891 -13.641 -13.125 1 98.44 39 LEU B C 1
ATOM 925 O O . LEU B 1 39 ? -1.666 -14.492 -12.258 1 98.44 39 LEU B O 1
ATOM 929 N N . SER B 1 40 ? -3.086 -13.609 -13.766 1 97.81 40 SER B N 1
ATOM 930 C CA . SER B 1 40 ? -4.168 -14.539 -13.477 1 97.81 40 SER B CA 1
ATOM 93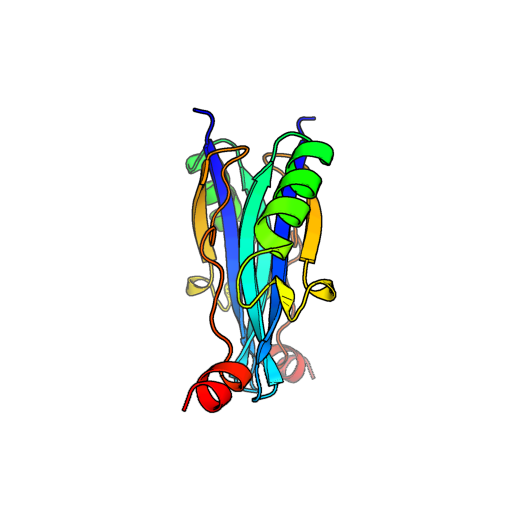1 C C . SER B 1 40 ? -3.76 -15.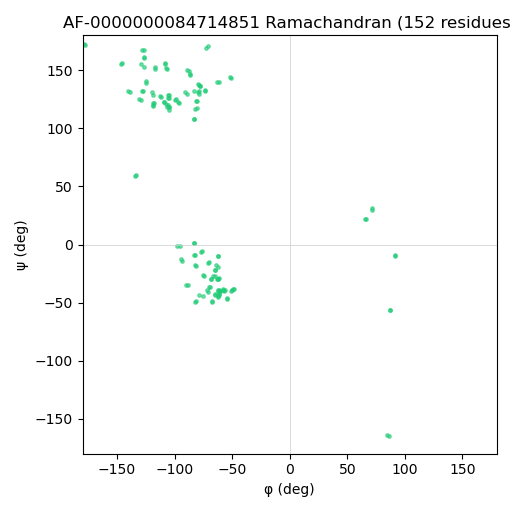977 -13.781 1 97.81 40 SER B C 1
ATOM 933 O O . SER B 1 40 ? -4.43 -16.922 -13.359 1 97.81 40 SER B O 1
ATOM 935 N N . GLN B 1 41 ? -2.607 -16.125 -14.438 1 97.62 41 GLN B N 1
ATOM 936 C CA . GLN B 1 41 ? -2.1 -17.453 -14.766 1 97.62 41 GLN B CA 1
ATOM 937 C C . GLN B 1 41 ? -1.131 -17.953 -13.703 1 97.62 41 GLN B C 1
ATOM 939 O O . GLN B 1 41 ? -0.773 -19.141 -13.68 1 97.62 41 GLN B O 1
ATOM 944 N N . GLN B 1 42 ? -0.691 -17.203 -12.859 1 97.69 42 GLN B N 1
ATOM 945 C CA . GLN B 1 42 ? 0.359 -17.516 -11.891 1 97.69 42 GLN B CA 1
ATOM 946 C C . GLN B 1 42 ? -0.226 -18.109 -10.609 1 97.69 42 GLN B C 1
ATOM 948 O O . GLN B 1 42 ? -1.359 -17.797 -10.242 1 97.69 42 GLN B O 1
ATOM 953 N N . PRO B 1 43 ? 0.536 -19 -9.875 1 96.19 43 PRO B N 1
ATOM 954 C CA . PRO B 1 43 ? 0.08 -19.547 -8.602 1 96.19 43 PRO B CA 1
ATOM 955 C C . PRO B 1 43 ? -0.369 -18.484 -7.613 1 96.19 43 PRO B C 1
ATOM 957 O O . PRO B 1 43 ? 0.263 -17.422 -7.516 1 96.19 43 PRO B O 1
ATOM 960 N N . GLY B 1 44 ? -1.437 -18.797 -6.809 1 94.81 44 GLY B N 1
ATOM 961 C CA . GLY B 1 44 ? -2.012 -17.797 -5.91 1 94.81 44 GLY B CA 1
ATOM 962 C C . GLY B 1 44 ? -3.062 -16.938 -6.574 1 94.81 44 GLY B C 1
ATOM 963 O O . GLY B 1 44 ? -4.211 -16.891 -6.129 1 94.81 44 GLY B O 1
ATOM 964 N N . PHE B 1 45 ? -2.664 -16.281 -7.688 1 97.06 45 PHE B N 1
ATOM 965 C CA . PHE B 1 45 ? -3.553 -15.383 -8.414 1 97.06 45 PHE B CA 1
ATOM 966 C C . PHE B 1 45 ? -4.625 -16.172 -9.156 1 97.06 45 PHE B C 1
ATOM 968 O O . PHE B 1 45 ? -5.789 -15.773 -9.188 1 97.06 45 PHE B O 1
ATOM 975 N N . ARG B 1 46 ? -4.148 -17.312 -9.703 1 96.44 46 ARG B N 1
ATOM 976 C CA . ARG B 1 46 ? -5.086 -18.125 -10.477 1 96.44 46 ARG B CA 1
ATOM 977 C C . ARG B 1 46 ? -6.176 -18.703 -9.586 1 96.44 46 ARG B C 1
ATOM 979 O O . ARG B 1 46 ? -7.293 -18.953 -10.039 1 96.44 46 ARG B O 1
ATOM 986 N N . GLU B 1 47 ? -5.902 -18.922 -8.258 1 94.06 47 GLU B N 1
ATOM 987 C CA . GLU B 1 47 ? -6.871 -19.469 -7.305 1 94.06 47 GLU B CA 1
ATOM 988 C C . GLU B 1 47 ? -7.809 -18.375 -6.793 1 94.06 47 GLU B C 1
ATOM 990 O O . GLU B 1 47 ? -8.875 -18.672 -6.25 1 94.06 47 GLU B O 1
ATOM 995 N N . HIS B 1 48 ? -7.414 -17.156 -6.945 1 94.88 48 HIS B N 1
ATOM 996 C CA . HIS B 1 48 ? -8.195 -16.031 -6.438 1 94.88 48 HIS B CA 1
ATOM 997 C C . HIS B 1 48 ? -8.32 -14.93 -7.48 1 94.88 48 HIS B C 1
ATOM 999 O O . HIS B 1 48 ? -7.949 -13.781 -7.227 1 94.88 48 HIS B O 1
ATOM 1005 N N . PRO B 1 49 ? -8.922 -15.195 -8.727 1 96.06 49 PRO B N 1
ATOM 1006 C CA . PRO B 1 49 ? -9.008 -14.227 -9.82 1 96.06 49 PRO B CA 1
ATOM 1007 C C . PRO B 1 49 ? -9.883 -13.023 -9.477 1 96.06 49 PRO B C 1
ATOM 1009 O O . PRO B 1 49 ? -9.75 -11.961 -10.094 1 96.06 49 PRO B O 1
ATOM 1012 N N . GLU B 1 50 ? -10.773 -13.156 -8.516 1 96.06 50 GLU B N 1
ATOM 1013 C CA . GLU B 1 50 ? -11.695 -12.086 -8.148 1 96.06 50 GLU B CA 1
ATOM 1014 C C . GLU B 1 50 ? -10.992 -11.023 -7.312 1 96.06 50 GLU B C 1
ATOM 1016 O O . GLU B 1 50 ? -11.562 -9.953 -7.047 1 96.06 50 GLU B O 1
ATOM 1021 N N . GLY B 1 51 ? -9.734 -11.266 -6.93 1 97.31 51 GLY B N 1
ATOM 1022 C CA . GLY B 1 51 ? -9.008 -10.383 -6.031 1 97.31 51 GLY B CA 1
ATOM 1023 C C . GLY B 1 51 ? -8.391 -9.188 -6.73 1 97.31 51 GLY B C 1
ATOM 1024 O O . GLY B 1 51 ? -7.91 -8.258 -6.082 1 97.31 51 GLY B O 1
ATOM 1025 N N . PHE B 1 52 ? -8.406 -9.156 -8.07 1 98.62 52 PHE B N 1
ATOM 1026 C CA . PHE B 1 52 ? -7.758 -8.094 -8.828 1 98.62 52 PHE B CA 1
ATOM 1027 C C . PHE B 1 52 ? -8.625 -6.84 -8.844 1 98.62 52 PHE B C 1
ATOM 1029 O O . PHE B 1 52 ? -9.844 -6.922 -9.039 1 98.62 52 PHE B O 1
ATOM 1036 N N . HIS B 1 53 ? -8 -5.699 -8.656 1 98.56 53 HIS B N 1
ATOM 1037 C CA . HIS B 1 53 ? -8.656 -4.395 -8.711 1 98.56 53 HIS B CA 1
ATOM 1038 C C . HIS B 1 53 ? -7.785 -3.371 -9.43 1 98.56 53 HIS B C 1
ATOM 1040 O O . HIS B 1 53 ? -6.59 -3.252 -9.141 1 98.56 53 HIS B O 1
ATOM 1046 N N . ILE B 1 54 ? -8.398 -2.641 -10.383 1 98.88 54 ILE B N 1
ATOM 1047 C CA . ILE B 1 54 ? -7.746 -1.537 -11.078 1 98.88 54 ILE B CA 1
ATOM 1048 C C . ILE B 1 54 ? -8.391 -0.215 -10.672 1 98.88 54 ILE B C 1
ATOM 1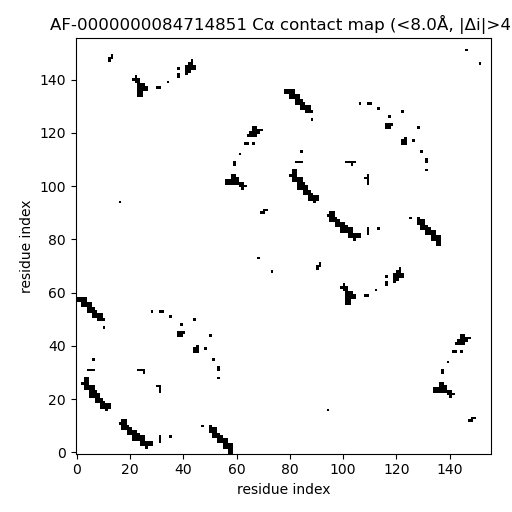050 O O . ILE B 1 54 ? -9.617 -0.072 -10.734 1 98.88 54 ILE B O 1
ATOM 1054 N N . SER B 1 55 ? -7.57 0.677 -10.258 1 98.69 55 SER B N 1
ATOM 1055 C CA . SER B 1 55 ? -8.047 2.006 -9.883 1 98.69 55 SER B CA 1
ATOM 1056 C C . SER B 1 55 ? -7.312 3.094 -10.656 1 98.69 55 SER B C 1
ATOM 1058 O O . SER B 1 55 ? -6.098 3.01 -10.859 1 98.69 55 SER B O 1
ATOM 1060 N N . ARG B 1 56 ? -8.062 4.074 -11.07 1 98.69 56 ARG B N 1
ATOM 1061 C CA . ARG B 1 56 ? -7.52 5.223 -11.789 1 98.69 56 ARG B CA 1
ATOM 1062 C C . ARG B 1 56 ? -7.094 6.324 -10.82 1 98.69 56 ARG B C 1
ATOM 1064 O O . ARG B 1 56 ? -7.855 6.699 -9.93 1 98.69 56 ARG B O 1
ATOM 1071 N N . TYR B 1 57 ? -5.852 6.805 -11.008 1 98.62 57 TYR B N 1
ATOM 1072 C CA . TYR B 1 57 ? -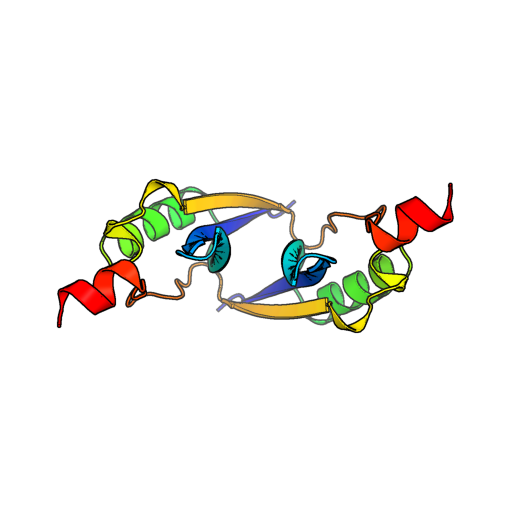5.316 7.895 -10.203 1 98.62 57 TYR B CA 1
ATOM 1073 C C . TYR B 1 57 ? -4.781 9.016 -11.086 1 98.62 57 TYR B C 1
ATOM 1075 O O . TYR B 1 57 ? -4.055 8.758 -12.047 1 98.62 57 TYR B O 1
ATOM 1083 N N . GLU B 1 58 ? -5.164 10.273 -10.773 1 98.62 58 GLU B N 1
ATOM 1084 C CA . GLU B 1 58 ? -4.488 11.43 -11.344 1 98.62 58 GLU B CA 1
ATOM 1085 C C . GLU B 1 58 ? -3.109 11.633 -10.719 1 98.62 58 GLU B C 1
ATOM 1087 O O . GLU B 1 58 ? -2.965 11.57 -9.492 1 98.62 58 GLU B O 1
ATOM 1092 N N . LEU B 1 59 ? -2.068 11.836 -11.594 1 98.44 59 LEU B N 1
ATOM 1093 C CA . LEU B 1 59 ? -0.718 12.062 -11.094 1 98.44 59 LEU B CA 1
ATOM 1094 C C . LEU B 1 59 ? -0.66 13.328 -10.242 1 98.44 59 LEU B C 1
ATOM 1096 O O . LEU B 1 59 ? -1.263 14.344 -10.594 1 98.44 59 LEU B O 1
ATOM 1100 N N . ASN B 1 60 ? 0.092 13.289 -9.117 1 98.44 60 ASN B N 1
ATOM 1101 C CA . ASN B 1 60 ? 0.374 14.398 -8.211 1 98.44 60 ASN B CA 1
ATOM 1102 C C . ASN B 1 60 ? -0.893 14.891 -7.516 1 98.44 60 ASN B C 1
ATOM 1104 O O . ASN B 1 60 ? -0.997 16.062 -7.168 1 98.44 60 ASN B O 1
ATOM 1108 N N . LYS B 1 61 ? -1.969 14.008 -7.434 1 98.56 61 LYS B N 1
ATOM 1109 C CA . LYS B 1 61 ? -3.178 14.328 -6.68 1 98.56 61 LYS B CA 1
ATOM 1110 C C . LYS B 1 61 ? -3.23 13.555 -5.371 1 98.56 61 LYS B C 1
ATOM 1112 O O . LYS B 1 61 ? -3.045 12.336 -5.355 1 98.56 61 LYS B O 1
ATOM 1117 N N . ASP B 1 62 ? -3.447 14.258 -4.281 1 98.44 62 ASP B N 1
ATOM 1118 C CA . ASP B 1 62 ? -3.619 13.633 -2.975 1 98.44 62 ASP B CA 1
ATOM 1119 C C . ASP B 1 62 ? -5.02 13.047 -2.826 1 98.44 62 ASP B C 1
ATOM 1121 O O . ASP B 1 62 ? -6.008 13.672 -3.221 1 98.44 62 ASP B O 1
ATOM 1125 N N . HIS B 1 63 ? -5.137 11.914 -2.32 1 98.38 63 HIS B N 1
ATOM 1126 C CA . HIS B 1 63 ? -6.375 11.359 -1.781 1 98.38 63 HIS B CA 1
ATOM 1127 C C . HIS B 1 63 ? -6.324 11.273 -0.26 1 98.38 63 HIS B C 1
ATOM 1129 O O . HIS B 1 63 ? -5.258 11.438 0.341 1 98.38 63 HIS B O 1
ATOM 1135 N N . TRP B 1 64 ? -7.57 11.266 0.526 1 97.31 64 TRP B N 1
ATOM 1136 C CA . TRP B 1 64 ? -7.68 11.25 1.981 1 97.31 64 TRP B CA 1
ATOM 1137 C C . TRP B 1 64 ? -7.27 12.594 2.568 1 97.31 64 TRP B C 1
ATOM 1139 O O . TRP B 1 64 ? -6.641 12.656 3.629 1 97.31 64 TRP B O 1
ATOM 1149 N N . THR B 1 65 ? -7.477 13.656 1.814 1 97.81 65 THR B N 1
ATOM 1150 C CA . THR B 1 65 ? -6.957 14.977 2.156 1 97.81 65 THR B CA 1
ATOM 1151 C C . THR B 1 65 ? -7.551 15.469 3.473 1 97.81 65 THR B C 1
ATOM 1153 O O . THR B 1 65 ? -6.973 16.328 4.141 1 97.81 65 THR B O 1
ATOM 1156 N N . GLU B 1 66 ? -8.727 14.883 3.953 1 96.31 66 GLU B N 1
ATOM 1157 C CA . GLU B 1 66 ? -9.344 15.305 5.207 1 96.31 66 GLU B CA 1
ATOM 1158 C C . GLU B 1 66 ? -8.914 14.406 6.363 1 96.31 66 GLU B C 1
ATOM 1160 O O . GLU B 1 66 ? -9.359 14.586 7.496 1 96.31 66 GLU B O 1
ATOM 1165 N N . GLY B 1 67 ? -8.062 13.367 6.051 1 96.81 67 GLY B N 1
ATOM 1166 C CA . GLY B 1 67 ? -7.605 12.445 7.078 1 96.81 67 GLY B CA 1
ATOM 1167 C C . GLY B 1 67 ? -8.578 11.312 7.336 1 96.81 67 GLY B C 1
ATOM 1168 O O . GLY B 1 67 ? -9.305 10.891 6.43 1 96.81 67 GLY B O 1
ATOM 1169 N N . PHE B 1 68 ? -8.445 10.609 8.422 1 94.94 68 PHE B N 1
ATOM 1170 C CA . PHE B 1 68 ? -9.312 9.516 8.852 1 94.94 68 PHE B CA 1
ATOM 1171 C C . PHE B 1 68 ? -9.422 9.477 10.367 1 94.94 68 PHE B C 1
ATOM 1173 O O . PHE B 1 68 ? -8.594 10.062 11.078 1 94.94 68 PHE B O 1
ATOM 1180 N N . ILE B 1 69 ? -10.531 8.898 10.93 1 89.19 69 ILE B N 1
ATOM 1181 C CA . ILE B 1 69 ? -10.773 8.758 12.359 1 89.19 69 ILE B CA 1
ATOM 1182 C C . ILE B 1 69 ? -10.57 7.309 12.781 1 89.19 69 ILE B C 1
ATOM 1184 O O . ILE B 1 69 ? -11.125 6.395 12.172 1 89.19 69 ILE B O 1
ATOM 1188 N N . GLY B 1 70 ? -9.594 7.145 13.711 1 76.69 70 GLY B N 1
ATOM 1189 C CA . GLY B 1 70 ? -9.391 5.816 14.266 1 76.69 70 GLY B CA 1
ATOM 1190 C C . GLY B 1 70 ? -10.289 5.52 15.453 1 76.69 70 GLY B C 1
ATOM 1191 O O . GLY B 1 70 ? -10.781 6.441 16.109 1 76.69 70 GLY B O 1
ATOM 1192 N N . TRP B 1 71 ? -10.68 4.336 15.594 1 68.56 71 TRP B N 1
ATOM 1193 C CA . TRP B 1 71 ? -11.531 3.93 16.703 1 68.56 71 TRP B CA 1
ATOM 1194 C C . TRP B 1 71 ? -10.977 4.438 18.031 1 68.56 71 TRP B C 1
ATOM 1196 O O . TRP B 1 71 ? -11.734 4.848 18.922 1 68.56 71 TRP B O 1
ATOM 1206 N N . ASP B 1 72 ? -9.781 4.402 18.125 1 60.53 72 ASP B N 1
ATOM 1207 C CA . ASP B 1 72 ? -9.211 4.832 19.391 1 60.53 72 ASP B CA 1
ATOM 1208 C C . ASP B 1 72 ? -9.531 6.297 19.672 1 60.53 72 ASP B C 1
ATOM 1210 O O . ASP B 1 72 ? -9.648 6.695 20.844 1 60.53 72 ASP B O 1
ATOM 1214 N N . GLU B 1 73 ? -9.656 6.98 18.641 1 59.56 73 GLU B N 1
ATOM 1215 C CA . GLU B 1 73 ? -9.906 8.406 18.828 1 59.56 73 GLU B CA 1
ATOM 1216 C C . GLU B 1 73 ? -11.398 8.688 18.938 1 59.56 73 GLU B C 1
ATOM 1218 O O . GLU B 1 73 ? -11.812 9.68 19.547 1 59.56 73 GLU B O 1
ATOM 1223 N N . ALA B 1 74 ? -12.211 7.961 18.234 1 60.25 74 ALA B N 1
ATOM 1224 C CA . ALA B 1 74 ? -13.656 8.117 18.344 1 60.25 74 ALA B CA 1
ATOM 1225 C C . ALA B 1 74 ? -14.117 8.078 19.797 1 60.25 74 ALA B C 1
ATOM 1227 O O . ALA B 1 74 ? -15.086 8.75 20.172 1 60.25 74 ALA B O 1
ATOM 1228 N N . LEU B 1 75 ? -13.508 7.211 20.547 1 58.69 75 LEU B N 1
ATOM 1229 C CA . LEU B 1 75 ? -13.93 7.117 21.938 1 58.69 75 LEU B CA 1
ATOM 1230 C C . LEU B 1 75 ? -13.547 8.375 22.703 1 58.69 75 LEU B C 1
ATOM 1232 O O . LEU B 1 75 ? -14.125 8.672 23.75 1 58.69 75 LEU B O 1
ATOM 1236 N N . ASP B 1 76 ? -12.5 8.945 22.25 1 54.44 76 ASP B N 1
ATOM 1237 C CA . ASP B 1 76 ? -12.125 10.094 23.062 1 54.44 76 ASP B CA 1
ATOM 1238 C C . ASP B 1 76 ? -13.125 11.234 22.891 1 54.44 76 ASP B C 1
ATOM 1240 O O . ASP B 1 76 ? -13.211 12.125 23.75 1 54.44 76 ASP B O 1
ATOM 1244 N N . GLU B 1 77 ? -13.625 11.414 21.719 1 49.59 77 GLU B N 1
ATOM 1245 C CA . GLU B 1 77 ? -14.586 12.508 21.578 1 49.59 77 GLU B CA 1
ATOM 1246 C C . GLU B 1 77 ? -15.891 12.195 22.297 1 49.59 77 GLU B C 1
ATOM 1248 O O . GLU B 1 77 ? -16.844 12.984 22.266 1 49.59 77 GLU B O 1
ATOM 1253 N N . SER B 1 78 ? -16.156 10.969 22.688 1 44.12 78 SER B N 1
ATOM 1254 C CA . SER B 1 78 ? -17.328 10.844 23.531 1 44.12 78 SER B CA 1
ATOM 1255 C C . SER B 1 78 ? -17.031 11.281 24.969 1 44.12 78 SER B C 1
ATOM 1257 O O . SER B 1 78 ? -15.898 11.125 25.438 1 44.12 78 SER B O 1
#

Secondary structure (DSSP, 8-state):
--EEEEEEEEEE-TTS-EEEEEEEEESSHHHHHHHHHHHTTSTTTTT-GGGEEEEEEETT--S-TT----HHHHTTT-/--EEEEEEEEEE-TTS-EEEEEEEEESSHHHHHHHHHHHTTSTTTTT-GGGEEEEEEETT--S-TT----HHHHTTT-

Foldseek 3Di:
DQKKKWKKFWDQDPVRDIDIGGDDIGRDPVVNVVVLVVCCPPPPNVVPSVRMDMDMDDPPDDDCVVPDDDPVVVVVVD/DQKKKWKKFWDQDPVRDIDIGGDDIGRDPVVNVVVLVVCCPPPPCVVPSVRIDIDMDDPPDDDCVVPDDDPVVVVVVD

Nearest PDB structures (foldseek):
  2r6f-assembly1_A  TM=3.008E-01  e=2.853E+00  Geobacillus stearothermophilus 10
  2r6f-assembly1_B  TM=3.037E-01  e=4.793E+00  Geobacillus stearothermophilus 10
  3zqj-assembly3_C  TM=2.803E-01  e=4.210E+00  Mycobacterium tuberculosis
  4v6u-assembly1_Bl  TM=4.341E-01  e=3.800E+00  Pyrococcus furiosus DSM 3638
  3zqj-assembly3_C  TM=2.799E-01  e=4.306E+00  Mycobacterium tuberculosis

Organism: Cystobacter fuscus (strain ATCC 25194 / DSM 2262 / NBRC 100088 / M29) (NCBI:txid1242864)

Solvent-accessible surface area (backbone atoms only — not comparable to full-atom values): 8792 Å² total; per-residue (Å²): 134,64,54,36,24,40,33,34,34,52,43,72,42,96,88,65,47,72,46,76,42,79,32,37,39,14,71,41,65,68,56,40,52,51,48,50,61,60,43,40,70,19,53,48,32,49,82,43,65,84,27,60,47,78,44,79,43,50,57,69,39,80,47,65,78,78,38,49,86,48,71,78,53,57,58,64,77,97,134,63,54,35,23,40,33,34,35,52,43,72,44,94,86,66,48,72,46,76,43,79,32,36,39,14,70,40,67,68,56,40,52,50,47,50,63,59,43,41,70,20,50,48,33,50,82,42,65,83,26,60,45,78,44,80,42,51,56,71,40,80,45,66,77,79,39,47,85,46,71,78,51,59,58,64,77,99

InterPro domains:
  IPR055760 Domain of unknown function DUF7336 [PF24024] (4-68)

Sequence (156 aa):
MTHVYVLQHVHAALNGEEDIKLIGVYVTEADAQAAVSRLSQQPGFREHPEGFHISRYELNKDHWTEGFIGWDEALDESMTHVYVLQHVHAALNGEEDIKLIGVYVTEADAQAAVSRLSQQPGFREHPEGFHISRYELNKDHWTEGFIGWDEALDES

Radius of gyration: 17.05 Å; Cα contacts (8 Å, |Δi|>4): 286; chains: 2; bounding box: 30×50×45 Å